Protein 4OD6 (pdb70)

Radius of gyration: 11.42 Å; Cα contacts (8 Å, |Δi|>4): 137; chains: 1; bounding box: 26×29×28 Å

Nearest PDB structures (foldseek):
  4od6-assembly1_A  TM=1.012E+00  e=4.974E-17  Deinococcus radiodurans R1 = ATCC 13939 = DSM 20539
  2zqe-assembly1_A  TM=9.886E-01  e=2.307E-10  Thermus thermophilus HB8
  8r55-assembly1_z  TM=8.511E-01  e=4.496E-07  Bacillus subtilis
  7qgr-assembly1_v  TM=9.051E-01  e=2.957E-05  Escherichia coli
  8qpp-assembly1_W  TM=8.193E-01  e=1.424E-05  Bacillus subtilis

B-factor: mean 14.89, std 8.98, range [4.24, 56.32]

Secondary structure (DSSP, 8-state):
--SSEEE-TT--HHHHHHHHHHHHHHHHHHT---EEEE---TTSHHHHHHHHHHTT-TTEEEEEEPPGGGTGGGEEEEEE--

Structure (mmCIF, N/CA/C/O backbone):
data_4OD6
#
_entry.id   4OD6
#
_cell.length_a   31.120
_cell.length_b   46.640
_cell.length_c   49.260
_cell.angle_alpha   90.00
_cell.angle_beta   90.00
_cell.angle_gamma   90.00
#
_symmetry.space_group_name_H-M   'P 21 21 21'
#
loop_
_entity.id
_entity.type
_entity.pdbx_description
1 polymer 'Endonuclease MutS2'
2 water water
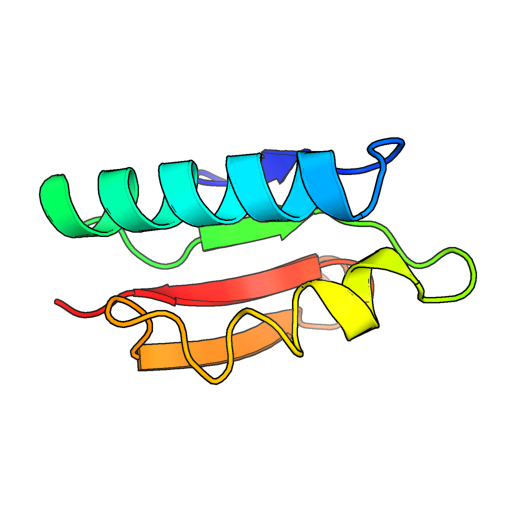#
loop_
_atom_site.group_PDB
_atom_site.id
_atom_site.type_symbol
_atom_site.label_atom_id
_atom_site.label_alt_id
_atom_site.label_comp_id
_atom_site.label_asym_id
_atom_site.label_entity_id
_atom_site.label_seq_id
_atom_site.pdbx_PDB_ins_code
_atom_site.Cartn_x
_atom_site.Cartn_y
_atom_site.Cartn_z
_atom_site.occupancy
_atom_site.B_iso_or_equiv
_atom_site.auth_seq_id
_atom_site.auth_comp_id
_atom_site.auth_asym_id
_atom_site.auth_atom_id
_atom_site.pdbx_PDB_model_num
ATOM 1 N N . ARG A 1 9 ? 7.397 14.375 -18.401 1.00 17.89 685 ARG A N 1
ATOM 2 C CA . ARG A 1 9 ? 7.527 14.377 -16.955 1.00 15.97 685 ARG A CA 1
ATOM 3 C C . ARG A 1 9 ? 6.497 15.263 -16.241 1.00 14.95 685 ARG A C 1
ATOM 4 O O . ARG A 1 9 ? 6.311 16.388 -16.627 1.00 13.63 685 ARG A O 1
ATOM 24 N N . PHE A 1 10 ? 5.857 14.790 -15.177 1.00 15.38 686 PHE A N 1
ATOM 25 C CA . PHE A 1 10 ? 4.770 15.492 -14.499 1.00 15.86 686 PHE A CA 1
ATOM 26 C C . PHE A 1 10 ? 4.854 15.605 -12.920 1.00 18.01 686 PHE A C 1
ATOM 27 O O . PHE A 1 10 ? 5.512 14.791 -12.291 1.00 21.64 686 PHE A O 1
ATOM 44 N N . ASP A 1 11 ? 4.195 16.581 -12.301 1.00 18.64 687 ASP A N 1
ATOM 45 C CA . ASP A 1 11 ? 3.894 16.656 -10.850 1.00 19.83 687 ASP A CA 1
ATOM 46 C C . ASP A 1 11 ? 2.602 15.818 -10.518 1.00 19.26 687 ASP A C 1
ATOM 47 O O . ASP A 1 11 ? 1.752 15.599 -11.359 1.00 21.48 687 ASP A O 1
ATOM 56 N N . ASN A 1 12 ? 2.400 15.451 -9.260 1.00 17.71 688 ASN A N 1
ATOM 57 C CA . ASN A 1 12 ? 1.172 14.789 -8.816 1.00 17.21 688 ASN A CA 1
ATOM 58 C C . ASN A 1 12 ? 0.851 13.511 -9.620 1.00 15.77 688 ASN A C 1
ATOM 59 O O . ASN A 1 12 ? -0.307 13.260 -9.936 1.00 14.78 688 ASN A O 1
ATOM 70 N N . GLU A 1 13 ? 1.859 12.700 -9.914 1.00 14.84 689 GLU A N 1
ATOM 71 C CA . GLU A 1 13 ? 1.656 11.390 -10.548 1.00 12.63 689 GLU A CA 1
ATOM 72 C C . GLU A 1 13 ? 1.645 10.379 -9.433 1.00 10.49 689 GLU A C 1
ATOM 73 O O . GLU A 1 13 ? 2.550 10.289 -8.621 1.00 13.09 689 GLU A O 1
ATOM 85 N N . LEU A 1 14 ? 0.601 9.590 -9.451 1.00 7.58 690 LEU A N 1
ATOM 86 C CA . LEU A 1 14 ? 0.410 8.512 -8.511 1.00 6.78 690 LEU A CA 1
ATOM 87 C C . LEU A 1 14 ? 0.619 7.184 -9.211 1.00 7.03 690 LEU A C 1
ATOM 88 O O . LEU A 1 14 ? -0.069 6.885 -10.107 1.00 7.41 690 LEU A O 1
ATOM 104 N N . GLN A 1 15 ? 1.588 6.398 -8.768 1.00 7.31 691 GLN A N 1
ATOM 105 C CA . GLN A 1 15 ? 1.984 5.147 -9.421 1.00 7.56 691 GLN A CA 1
ATOM 106 C C . GLN A 1 15 ? 1.285 3.971 -8.775 1.00 7.92 691 GLN A C 1
ATOM 107 O O . GLN A 1 15 ? 1.583 3.565 -7.683 1.00 9.64 691 GLN A O 1
ATOM 121 N N . LEU A 1 16 ? 0.319 3.427 -9.470 1.00 6.82 692 LEU A N 1
ATOM 122 C CA . LEU A 1 16 ? -0.502 2.360 -8.892 1.00 6.48 692 LEU A CA 1
ATOM 123 C C . LEU A 1 16 ? -0.264 1.008 -9.722 1.00 7.31 692 LEU A C 1
ATOM 124 O O . LEU A 1 16 ? -0.839 0.001 -9.327 1.00 7.53 692 LEU A O 1
ATOM 140 N N A ARG A 1 17 ? 0.528 0.943 -10.781 0.50 7.04 693 ARG A N 1
ATOM 141 N N B ARG A 1 17 ? 0.527 0.944 -10.782 0.50 7.67 693 ARG A N 1
ATOM 142 C CA A ARG A 1 17 ? 0.684 -0.303 -11.524 0.50 7.06 693 ARG A CA 1
ATOM 143 C CA B ARG A 1 17 ? 0.682 -0.298 -11.530 0.50 8.35 693 ARG A CA 1
ATOM 144 C C A ARG A 1 17 ? 1.224 -1.391 -10.627 0.50 7.61 693 ARG A C 1
ATOM 145 C C B ARG A 1 17 ? 1.223 -1.389 -10.630 0.50 8.32 693 ARG A C 1
ATOM 146 O O A ARG A 1 17 ? 2.002 -1.167 -9.776 0.50 7.67 693 ARG A O 1
ATOM 147 O O B ARG A 1 17 ? 2.002 -1.167 -9.778 0.50 8.51 693 ARG A O 1
ATOM 188 N N . GLY A 1 18 ? 0.653 -2.559 -10.752 1.00 8.43 694 GLY A N 1
ATOM 189 C CA . GLY A 1 18 ? 1.041 -3.817 -10.031 1.00 8.59 694 GLY A CA 1
ATOM 190 C C . GLY A 1 18 ? 0.364 -3.978 -8.704 1.00 8.47 694 GLY A C 1
ATOM 191 O O . GLY A 1 18 ? 0.497 -5.013 -8.090 1.00 9.07 694 GLY A O 1
ATOM 196 N N . LEU A 1 19 ? -0.398 -2.964 -8.278 1.00 7.47 695 LEU A N 1
ATOM 197 C CA . LEU A 1 19 ? -1.219 -3.097 -7.079 1.00 8.34 695 LEU A CA 1
ATOM 198 C C . LEU A 1 19 ? -2.502 -3.901 -7.296 1.00 8.28 695 LEU A C 1
ATOM 199 O O . LEU A 1 19 ? -3.040 -3.955 -8.364 1.00 7.82 695 LEU A O 1
ATOM 215 N N . SER A 1 20 ? -2.990 -4.500 -6.216 1.00 7.35 696 SER A N 1
ATOM 216 C CA . SER A 1 20 ? -4.307 -5.082 -6.210 1.00 7.74 696 SER A CA 1
ATOM 217 C C . SER A 1 20 ? -5.361 -3.975 -6.282 1.00 7.17 696 SER A C 1
ATOM 218 O O . SER A 1 20 ? -5.075 -2.811 -6.005 1.00 7.00 696 SER A O 1
ATOM 226 N N . VAL A 1 21 ? -6.579 -4.363 -6.622 1.00 7.05 697 VAL A N 1
ATOM 227 C CA . VAL A 1 21 ? -7.669 -3.411 -6.735 1.00 7.60 697 VAL A CA 1
ATOM 228 C C . VAL A 1 21 ? -7.837 -2.732 -5.387 1.00 7.17 697 VAL A C 1
ATOM 229 O O . VAL A 1 21 ? -7.961 -1.541 -5.340 1.00 7.56 697 VAL A O 1
ATOM 242 N N . GLU A 1 22 ? -7.835 -3.488 -4.308 1.00 7.75 698 GLU A N 1
ATOM 243 C CA . GLU A 1 22 ? -8.050 -2.900 -3.002 1.00 9.78 698 GLU A CA 1
ATOM 244 C C . GLU A 1 22 ? -6.936 -1.951 -2.591 1.00 7.20 698 GLU A C 1
ATOM 245 O O . GLU A 1 22 ? -7.161 -0.901 -2.021 1.00 7.39 698 GLU A O 1
ATOM 257 N N . ALA A 1 23 ? -5.714 -2.362 -2.844 1.00 7.16 699 ALA A N 1
ATOM 258 C CA . ALA A 1 23 ? -4.572 -1.522 -2.536 1.00 7.23 699 ALA A CA 1
ATOM 259 C C . ALA A 1 23 ? -4.564 -0.251 -3.383 1.00 6.88 699 ALA A C 1
ATOM 260 O O . ALA A 1 23 ? -4.262 0.803 -2.897 1.00 6.96 699 ALA A O 1
ATOM 267 N N . ALA A 1 24 ? -4.873 -0.380 -4.644 1.00 5.94 700 ALA A N 1
ATOM 268 C CA . ALA A 1 24 ? -4.902 0.767 -5.533 1.00 6.44 700 ALA A CA 1
ATOM 269 C C . ALA A 1 24 ? -5.987 1.773 -5.110 1.00 6.12 700 ALA A C 1
ATOM 270 O O . ALA A 1 24 ? -5.773 2.986 -5.113 1.00 5.89 700 ALA A O 1
ATOM 277 N N . VAL A 1 25 ? -7.167 1.278 -4.756 1.00 5.61 701 VAL A N 1
ATOM 278 C CA . VAL A 1 25 ? -8.237 2.159 -4.299 1.00 6.46 701 VAL A CA 1
ATOM 279 C C . VAL A 1 25 ? -7.818 2.855 -3.019 1.00 6.38 701 VAL A C 1
ATOM 280 O O . VAL A 1 25 ? -8.006 4.041 -2.900 1.00 5.85 701 VAL A O 1
ATOM 293 N N . GLU A 1 26 ? -7.232 2.133 -2.084 1.00 6.15 702 GLU A N 1
ATOM 294 C CA . GLU A 1 26 ? -6.816 2.759 -0.830 1.00 7.86 702 GLU A CA 1
ATOM 295 C C . GLU A 1 26 ? -5.807 3.906 -1.069 1.00 6.18 702 GLU A C 1
ATOM 296 O O . GLU A 1 26 ? -5.889 4.983 -0.492 1.00 5.87 702 GLU A O 1
ATOM 308 N N . GLU A 1 27 ? -4.838 3.661 -1.925 1.00 6.07 703 GLU A N 1
ATOM 309 C CA . GLU A 1 27 ? -3.848 4.674 -2.265 1.00 5.71 703 GLU A CA 1
ATOM 310 C C . GLU A 1 27 ? -4.473 5.867 -2.981 1.00 5.26 703 GLU A C 1
ATOM 311 O O . GLU A 1 27 ? -4.145 6.987 -2.702 1.00 5.17 703 GLU A O 1
ATOM 323 N N . LEU A 1 28 ? -5.375 5.580 -3.906 1.00 5.19 704 LEU A N 1
ATOM 324 C CA . LEU A 1 28 ? -6.030 6.647 -4.640 1.00 4.61 704 LEU A CA 1
ATOM 325 C C . LEU A 1 28 ? -6.860 7.526 -3.699 1.00 4.36 704 LEU A C 1
ATOM 326 O O . LEU A 1 28 ? -6.805 8.740 -3.768 1.00 4.36 704 LEU A O 1
ATOM 342 N N . ARG A 1 29 ? -7.592 6.896 -2.800 1.00 4.73 705 ARG A N 1
ATOM 343 C CA . ARG A 1 29 ? -8.427 7.625 -1.854 1.00 5.48 705 ARG A CA 1
ATOM 344 C C . ARG A 1 29 ? -7.560 8.532 -0.968 1.00 4.31 705 ARG A C 1
ATOM 345 O O . ARG A 1 29 ? -7.905 9.671 -0.753 1.00 5.33 705 ARG A O 1
ATOM 366 N N . ALA A 1 30 ? -6.432 8.021 -0.470 1.00 4.79 706 ALA A N 1
ATOM 367 C CA . ALA A 1 30 ? -5.494 8.816 0.347 1.00 5.35 706 ALA A CA 1
ATOM 368 C C . ALA A 1 30 ? -4.894 9.958 -0.445 1.00 4.51 706 ALA A C 1
ATOM 369 O O . ALA A 1 30 ? -4.753 11.038 0.038 1.00 5.00 706 ALA A O 1
ATOM 376 N N . ALA A 1 31 ? -4.525 9.690 -1.688 1.00 4.30 707 ALA A N 1
ATOM 377 C CA . ALA A 1 31 ? -3.918 10.714 -2.534 1.00 4.51 707 ALA A CA 1
ATOM 378 C C . ALA A 1 31 ? -4.875 11.829 -2.812 1.00 4.24 707 ALA A C 1
ATOM 379 O O . ALA A 1 31 ? -4.483 12.973 -2.865 1.00 4.77 707 ALA A O 1
ATOM 386 N N . ILE A 1 32 ? -6.128 11.501 -3.081 1.00 4.59 708 ILE A N 1
ATOM 387 C CA . ILE A 1 32 ? -7.138 12.503 -3.360 1.00 5.54 708 ILE A CA 1
ATOM 388 C C . ILE A 1 32 ? -7.411 13.338 -2.126 1.00 5.61 708 ILE A C 1
ATOM 389 O O . ILE A 1 32 ? -7.521 14.527 -2.221 1.00 5.40 708 ILE A O 1
ATOM 405 N N . ALA A 1 33 ? -7.490 12.713 -0.969 1.00 5.10 709 ALA A N 1
ATOM 406 C CA . ALA A 1 33 ? -7.740 13.445 0.285 1.00 6.01 709 ALA A CA 1
ATOM 407 C C . ALA A 1 33 ? -6.587 14.417 0.528 1.00 5.65 709 ALA A C 1
ATOM 408 O O . ALA A 1 33 ? -6.773 15.537 0.926 1.00 6.29 709 ALA A O 1
ATOM 415 N N . GLU A 1 34 ? -5.378 13.968 0.263 1.00 5.02 710 GLU A N 1
ATOM 416 C CA . GLU A 1 34 ? -4.209 14.807 0.432 1.00 5.23 710 GLU A CA 1
ATOM 417 C C . GLU A 1 34 ? -4.266 15.985 -0.515 1.00 5.20 710 GLU A C 1
ATOM 418 O O . GLU A 1 34 ? -4.056 17.105 -0.111 1.00 5.48 710 GLU A O 1
ATOM 430 N N . ALA A 1 35 ? -4.590 15.721 -1.779 1.00 5.59 711 ALA A N 1
ATOM 431 C CA . ALA A 1 35 ? -4.677 16.770 -2.786 1.00 6.15 711 ALA A CA 1
ATOM 432 C C . ALA A 1 35 ? -5.747 17.827 -2.423 1.00 6.08 711 ALA A C 1
ATOM 433 O O . ALA A 1 35 ? -5.518 19.012 -2.619 1.00 7.47 711 ALA A O 1
ATOM 440 N N . ARG A 1 36 ? -6.884 17.378 -1.910 1.00 6.72 712 ARG A N 1
ATOM 441 C CA . ARG A 1 36 ? -7.951 18.277 -1.509 1.00 7.39 712 ARG A CA 1
ATOM 442 C C . ARG A 1 36 ? -7.423 19.170 -0.380 1.00 7.44 712 ARG A C 1
ATOM 443 O O . ARG A 1 36 ? -7.598 20.372 -0.420 1.00 8.79 712 ARG A O 1
ATOM 464 N N . ALA A 1 37 ? -6.764 18.598 0.610 1.00 7.21 713 ALA A N 1
ATOM 465 C CA . ALA A 1 37 ? -6.257 19.377 1.743 1.00 7.60 713 ALA A CA 1
ATOM 466 C C . ALA A 1 37 ? -5.190 20.396 1.336 1.00 8.43 713 ALA A C 1
ATOM 467 O O . ALA A 1 37 ? -5.138 21.477 1.889 1.00 9.99 713 ALA A O 1
ATOM 474 N N . LEU A 1 38 ? -4.330 20.027 0.403 1.00 8.41 714 LEU A N 1
ATOM 475 C CA . LEU A 1 38 ? -3.263 20.905 -0.075 1.00 8.93 714 LEU A CA 1
ATOM 476 C C . LEU A 1 38 ? -3.696 21.778 -1.258 1.00 9.49 714 LEU A C 1
ATOM 477 O O . LEU A 1 38 ? -2.889 22.539 -1.758 1.00 9.93 714 LEU A O 1
ATOM 493 N N . LYS A 1 39 ? -4.971 21.715 -1.650 1.00 9.48 715 LYS A N 1
ATOM 494 C CA . LYS A 1 39 ? -5.526 22.537 -2.717 1.00 10.75 715 LYS A CA 1
ATOM 495 C C . LYS A 1 39 ? -4.681 22.191 -4.049 1.00 9.62 715 LYS A C 1
ATOM 496 O O . LYS A 1 39 ? -4.280 23.124 -4.757 1.00 11.27 715 LYS A O 1
ATOM 515 N N A GLU A 1 40 ? -4.401 20.917 -4.286 0.50 9.02 716 GLU A N 1
ATOM 516 N 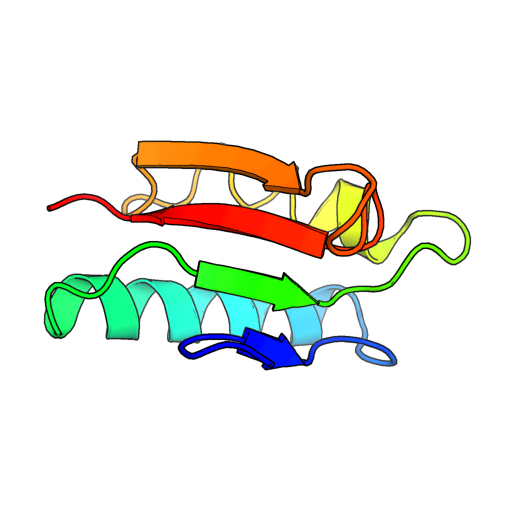N B GLU A 1 40 ? -4.389 20.919 -4.284 0.50 9.73 716 GLU A N 1
ATOM 517 C CA A GLU A 1 40 ? -3.625 20.520 -5.448 0.50 8.58 716 GLU A CA 1
ATOM 518 C CA B GLU A 1 40 ? -3.613 20.522 -5.447 0.50 10.28 716 GLU A CA 1
ATOM 519 C C A GLU A 1 40 ? -4.502 19.755 -6.418 0.50 9.11 716 GLU A C 1
ATOM 520 C C B GLU A 1 40 ? -4.499 19.761 -6.416 0.50 9.39 716 GLU A C 1
ATOM 521 O O A GLU A 1 40 ? -5.407 19.029 -6.008 0.50 10.46 716 GLU A O 1
ATOM 522 O O B GLU A 1 40 ? -5.400 19.032 -6.002 0.50 9.79 716 GLU A O 1
ATOM 545 N N . THR A 1 41 ? -4.492 20.203 -7.668 1.00 8.23 717 THR A N 1
ATOM 546 C CA . THR A 1 41 ? -5.171 19.508 -8.767 1.00 8.49 717 THR A CA 1
ATOM 547 C C . THR A 1 41 ? -4.538 19.916 -10.094 1.00 8.15 717 THR A C 1
ATOM 548 O O . THR A 1 41 ? -3.981 21.009 -10.177 1.00 9.15 717 THR A O 1
ATOM 560 N N . PRO A 1 42 ? -4.641 19.114 -11.156 1.00 8.04 718 PRO A N 1
ATOM 561 C CA . PRO A 1 42 ? -5.146 17.733 -11.188 1.00 8.17 718 PRO A CA 1
ATOM 562 C C . PRO A 1 42 ? -4.139 16.707 -10.754 1.00 8.65 718 PRO A C 1
ATOM 563 O O . PRO A 1 42 ? -2.946 16.995 -10.697 1.00 9.52 718 PRO A O 1
ATOM 574 N N . LEU A 1 43 ? -4.645 15.515 -10.474 1.00 8.98 719 LEU A N 1
ATOM 575 C CA . LEU A 1 43 ? -3.817 14.327 -10.244 1.00 10.42 719 LEU A CA 1
ATOM 576 C C . LEU A 1 43 ? -3.770 13.427 -11.444 1.00 9.82 719 LEU A C 1
ATOM 577 O O . LEU A 1 43 ? -4.764 13.217 -12.079 1.00 11.26 719 LEU A O 1
ATOM 593 N N . ARG A 1 44 ? -2.599 12.864 -11.718 1.00 9.66 720 ARG A N 1
ATOM 594 C CA . ARG A 1 44 ? -2.415 11.868 -12.762 1.00 10.23 720 ARG A CA 1
ATOM 595 C C . ARG A 1 44 ? -2.255 10.497 -12.097 1.00 8.63 720 ARG A C 1
ATOM 596 O O . ARG A 1 44 ? -1.288 10.240 -11.389 1.00 10.11 720 ARG A O 1
ATOM 617 N N . VAL A 1 45 ? -3.221 9.636 -12.344 1.00 7.65 721 VAL A N 1
ATOM 618 C CA . VAL A 1 45 ? -3.255 8.302 -11.765 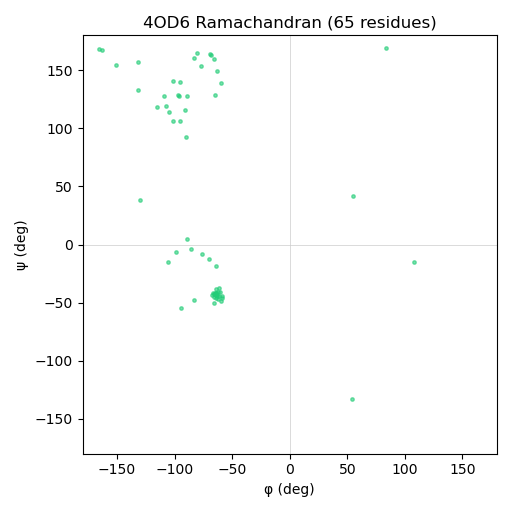1.00 8.05 721 VAL A CA 1
ATOM 619 C C . VAL A 1 45 ? -2.785 7.323 -12.821 1.00 7.06 721 VAL A C 1
ATOM 620 O O . VAL A 1 45 ? -3.479 6.995 -13.755 1.00 6.69 721 VAL A O 1
ATOM 633 N N . VAL A 1 46 ? -1.564 6.854 -12.608 1.00 7.08 722 VAL A N 1
ATOM 634 C CA . VAL A 1 46 ? -0.880 5.932 -13.500 1.00 7.26 722 VAL A CA 1
ATOM 635 C C . VAL A 1 46 ? -1.177 4.501 -13.088 1.00 6.47 722 VAL A C 1
ATOM 636 O O . VAL A 1 46 ? -0.487 3.935 -12.258 1.00 7.58 722 VAL A O 1
ATOM 649 N N . HIS A 1 47 ? -2.219 3.927 -13.705 1.00 6.92 723 HIS A N 1
ATOM 650 C CA . HIS A 1 47 ? -2.634 2.559 -13.398 1.00 7.65 723 HIS A CA 1
ATOM 651 C C . HIS A 1 47 ? -2.275 1.532 -14.453 1.00 6.95 723 HIS A C 1
ATOM 652 O O . HIS A 1 47 ? -2.354 0.389 -14.190 1.00 8.67 723 HIS A O 1
ATOM 665 N N . GLY A 1 48 ? -1.922 1.969 -15.650 1.00 7.31 724 GLY A N 1
ATOM 666 C CA . GLY A 1 48 ? -1.581 1.061 -16.724 1.00 7.84 724 GLY A CA 1
ATOM 667 C C . GLY A 1 48 ? -2.825 0.580 -17.437 1.00 8.34 724 GLY A C 1
ATOM 668 O O . GLY A 1 48 ? -3.941 0.779 -16.981 1.00 8.42 724 GLY A O 1
ATOM 672 N N . LYS A 1 49 ? -2.623 -0.083 -18.578 1.00 9.35 725 LYS A N 1
ATOM 673 C CA . LYS A 1 49 ? -3.746 -0.605 -19.356 1.00 9.78 725 LYS A CA 1
ATOM 674 C C . LYS A 1 49 ? -4.094 -2.072 -19.064 1.00 10.91 725 LYS A C 1
ATOM 675 O O . LYS A 1 49 ? -5.235 -2.366 -18.713 1.00 13.29 725 LYS A O 1
ATOM 694 N N . GLY A 1 50 ? -3.128 -2.986 -19.166 1.00 11.04 726 GLY A N 1
ATOM 695 C CA . GLY A 1 50 ? -3.368 -4.358 -18.757 1.00 12.08 726 GLY A CA 1
ATOM 696 C C . GLY A 1 50 ? -4.616 -4.986 -19.368 1.00 11.47 726 GLY A C 1
ATOM 697 O O . GLY A 1 50 ? -4.777 -4.812 -20.548 1.00 10.38 726 GLY A O 1
ATOM 701 N N A MET A 1 51 ? -5.526 -5.620 -18.616 0.50 10.06 727 MET A N 1
ATOM 702 N N B MET A 1 51 ? -5.515 -5.605 -18.614 0.50 12.83 727 MET A N 1
ATOM 703 C CA A MET A 1 51 ? -6.806 -6.051 -19.130 0.50 9.51 727 MET A CA 1
ATOM 704 C CA B MET A 1 51 ? -6.780 -6.063 -19.116 0.50 14.39 727 MET A CA 1
ATOM 705 C C A MET A 1 51 ? -7.872 -5.062 -18.744 0.50 9.40 727 MET A C 1
ATOM 706 C C B MET A 1 51 ? -7.862 -5.076 -18.722 0.50 11.63 727 MET A C 1
ATOM 707 O O A MET A 1 51 ? -9.042 -5.347 -18.694 0.50 9.95 727 MET A O 1
ATOM 708 O O B MET A 1 51 ? -9.036 -5.353 -18.695 0.50 11.74 727 MET A O 1
ATOM 735 N N . GLY A 1 52 ? -7.414 -3.913 -18.256 1.00 9.87 728 GLY A N 1
ATOM 736 C CA . GLY A 1 52 ? -8.238 -2.801 -17.800 1.00 11.18 728 GLY A CA 1
ATOM 737 C C . GLY A 1 52 ? -8.901 -2.954 -16.436 1.00 10.12 728 GLY A C 1
ATOM 738 O O . GLY A 1 52 ? -9.854 -2.241 -16.127 1.00 10.97 728 GLY A O 1
ATOM 743 N N . VAL A 1 53 ? -8.401 -3.871 -15.614 1.00 9.43 729 VAL A N 1
ATOM 744 C CA . VAL A 1 53 ? -8.965 -4.109 -14.303 1.00 10.51 729 VAL A CA 1
ATOM 745 C C . VAL A 1 53 ? -8.791 -2.899 -13.350 1.00 8.88 729 VAL A C 1
ATOM 746 O O . VAL A 1 53 ? -9.738 -2.434 -12.738 1.00 9.04 729 VAL A O 1
ATOM 759 N N . LEU A 1 54 ? -7.575 -2.375 -13.246 1.00 8.23 730 LEU A N 1
ATOM 760 C CA 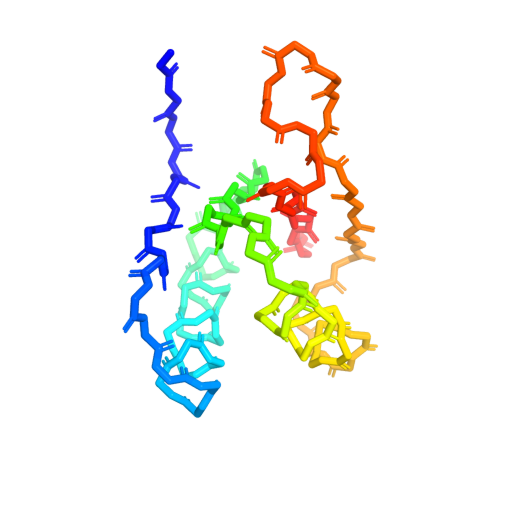. LEU A 1 54 ? -7.367 -1.199 -12.397 1.00 7.34 730 LEU A CA 1
ATOM 761 C C . LEU A 1 54 ? -8.134 0.007 -12.926 1.00 6.89 730 LEU A C 1
ATOM 762 O O . LEU A 1 54 ? -8.774 0.711 -12.160 1.00 7.19 730 LEU A O 1
ATOM 778 N N . ARG A 1 55 ? -8.104 0.233 -14.222 1.00 6.77 731 ARG A N 1
ATOM 779 C CA . ARG A 1 55 ? -8.765 1.422 -14.739 1.00 8.50 731 ARG A CA 1
ATOM 780 C C . ARG A 1 55 ? -10.260 1.380 -14.389 1.00 8.07 731 ARG A C 1
ATOM 781 O O . ARG A 1 55 ? -10.823 2.326 -13.915 1.00 7.95 731 ARG A O 1
ATOM 802 N N . ARG A 1 56 ? -10.910 0.253 -14.654 1.00 8.15 732 ARG A N 1
ATOM 803 C CA . ARG A 1 56 ? -12.362 0.147 -14.453 1.00 8.27 732 ARG A CA 1
ATOM 804 C C . ARG A 1 56 ? -12.708 0.259 -12.993 1.00 8.37 732 ARG A C 1
ATOM 805 O O . ARG A 1 56 ? -13.647 0.901 -12.653 1.00 9.20 732 ARG A O 1
ATOM 826 N N . THR A 1 57 ? -11.981 -0.420 -12.143 1.00 8.09 733 THR A N 1
ATOM 827 C CA . THR A 1 57 ? -12.281 -0.362 -10.710 1.00 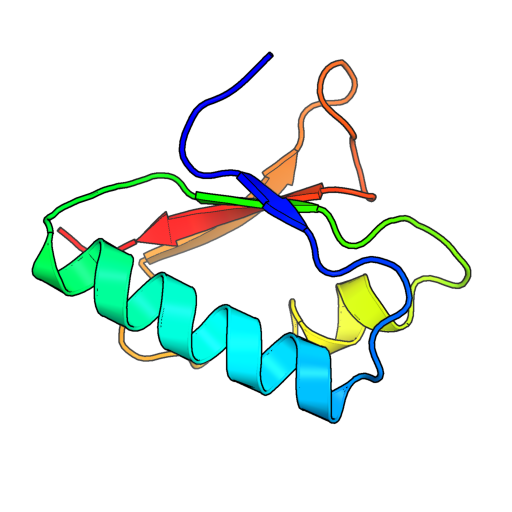9.14 733 THR A CA 1
ATOM 828 C C . THR A 1 57 ? -12.009 1.028 -10.077 1.00 7.70 733 THR A C 1
ATOM 829 O O . THR A 1 57 ? -12.757 1.524 -9.265 1.00 8.15 733 THR A O 1
ATOM 840 N N . LEU A 1 58 ? -10.885 1.619 -10.440 1.00 7.16 734 LEU A N 1
ATOM 841 C CA . LEU A 1 58 ? -10.536 2.958 -9.949 1.00 7.27 734 LEU A CA 1
ATOM 842 C C . LEU A 1 58 ? -11.635 3.930 -10.581 1.00 7.41 734 LEU A C 1
ATOM 843 O O . LEU A 1 58 ? -12.060 4.793 -9.851 1.00 7.64 734 LEU A O 1
ATOM 859 N N A ARG A 1 59 ? -12.120 3.900 -11.855 0.40 8.84 735 ARG A N 1
ATOM 860 N N B ARG A 1 59 ? -12.118 3.899 -11.852 0.60 8.01 735 ARG A N 1
ATOM 861 C CA A ARG A 1 59 ? -13.134 4.803 -12.355 0.40 10.31 735 ARG A CA 1
ATOM 862 C CA B ARG A 1 59 ? -13.131 4.802 -12.353 0.60 8.60 735 ARG A CA 1
ATOM 863 C C A ARG A 1 59 ? -14.398 4.604 -11.578 0.40 9.98 735 ARG A C 1
ATOM 864 C C B ARG A 1 59 ? -14.401 4.602 -11.585 0.60 8.92 735 ARG A C 1
ATOM 865 O O A ARG A 1 59 ? -15.154 5.491 -11.300 0.40 10.15 735 ARG A O 1
ATOM 866 O O B ARG A 1 59 ? -15.153 5.491 -11.300 0.60 9.28 735 ARG A O 1
ATOM 907 N N . ASP A 1 60 ? -14.666 3.337 -11.269 1.00 9.63 736 ASP A N 1
ATOM 908 C CA . ASP A 1 60 ? -15.878 3.013 -10.515 1.00 11.23 736 ASP A CA 1
ATOM 909 C C . ASP A 1 60 ? -15.855 3.647 -9.128 1.00 9.41 736 ASP A C 1
ATOM 910 O O . ASP A 1 60 ? -16.862 4.180 -8.660 1.00 11.02 736 ASP A O 1
ATOM 920 N N . TYR A 1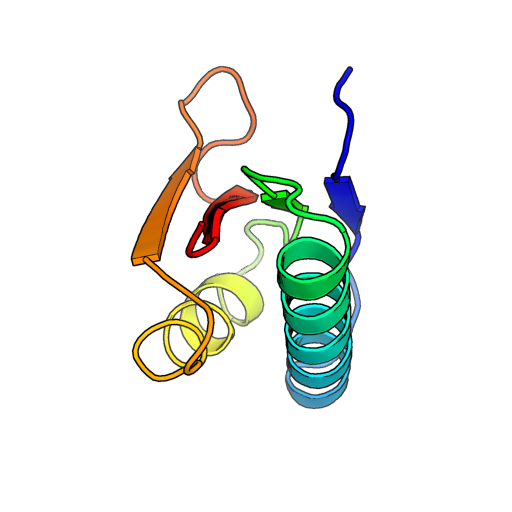 61 ? -14.698 3.597 -8.477 1.00 8.20 737 TYR A N 1
ATOM 921 C CA . TYR A 1 61 ? -14.531 4.234 -7.178 1.00 7.88 737 TYR A CA 1
ATOM 922 C C . TYR A 1 61 ? -14.646 5.758 -7.293 1.00 7.91 737 TYR A C 1
ATOM 923 O O . TYR A 1 61 ? -15.254 6.409 -6.447 1.00 8.42 737 TYR A O 1
ATOM 941 N N . LEU A 1 62 ? -14.032 6.315 -8.329 1.00 8.17 738 LEU A N 1
ATOM 942 C CA . LEU A 1 62 ? -13.893 7.772 -8.451 1.00 8.09 738 LEU A CA 1
ATOM 943 C C . LEU A 1 62 ? -15.378 8.375 -8.565 1.00 9.01 738 LEU A C 1
ATOM 944 O O . LEU A 1 62 ? -15.536 9.572 -8.230 1.00 9.36 738 LEU A O 1
ATOM 960 N N A LYS A 1 63 ? -16.428 7.712 -9.146 0.40 8.50 739 LYS A N 1
ATOM 961 N N B LYS A 1 63 ? -16.434 7.696 -9.141 0.60 8.95 739 LYS A N 1
ATOM 962 C CA A LYS A 1 63 ? -17.695 8.323 -9.418 0.40 9.65 739 LYS A CA 1
ATOM 963 C CA B LYS A 1 63 ? -17.732 8.248 -9.428 0.60 11.07 739 LYS A CA 1
ATOM 964 C C A LYS A 1 63 ? -18.349 8.712 -8.141 0.40 10.35 739 LYS A C 1
ATOM 965 C C B LYS A 1 6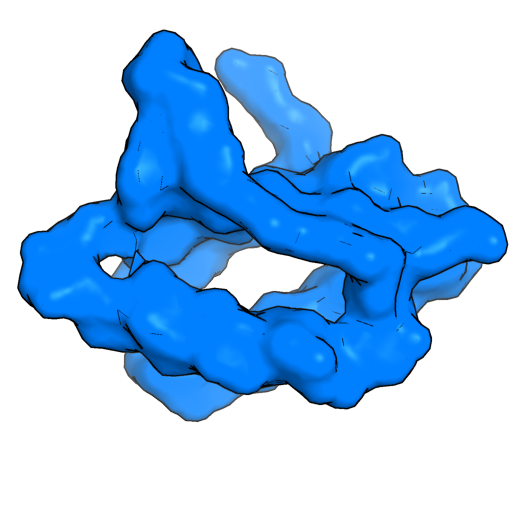3 ? -18.337 8.711 -8.145 0.60 10.21 739 LYS A C 1
ATOM 966 O O A LYS A 1 63 ? -19.284 9.460 -8.086 0.40 11.66 739 LYS A O 1
ATOM 967 O O B LYS A 1 63 ? -19.280 9.455 -8.090 0.60 10.75 739 LYS A O 1
ATOM 1004 N N . THR A 1 64 ? -17.895 8.121 -7.025 1.00 10.07 740 THR A N 1
ATOM 1005 C CA . THR A 1 64 ? -18.482 8.527 -5.700 1.00 11.75 740 THR A CA 1
ATOM 1006 C C . THR A 1 64 ? -17.545 9.124 -4.615 1.00 9.39 740 THR A C 1
ATOM 1007 O O . THR A 1 64 ? -17.959 9.387 -3.491 1.00 9.81 740 THR A O 1
ATOM 1019 N N . ASP A 1 65 ? -16.284 9.328 -4.949 1.00 8.29 741 ASP A N 1
ATOM 1020 C CA . ASP A 1 65 ? -15.327 9.862 -4.014 1.00 7.66 741 ASP A CA 1
ATOM 1021 C C . ASP A 1 65 ? -15.827 11.360 -3.689 1.00 6.75 741 ASP A C 1
ATOM 1022 O O . ASP A 1 65 ? -15.965 12.153 -4.624 1.00 7.47 741 ASP A O 1
ATOM 1031 N N . LYS A 1 66 ? -15.973 11.762 -2.435 1.00 6.79 742 LYS A N 1
ATOM 1032 C CA . LYS A 1 66 ? -16.560 13.077 -2.087 1.00 7.77 742 LYS A CA 1
ATOM 1033 C C . LYS A 1 66 ? -15.751 14.293 -2.555 1.00 6.97 742 LYS A C 1
ATOM 1034 O O . LYS A 1 66 ? -16.205 15.419 -2.538 1.00 9.15 742 LYS A O 1
ATOM 1053 N N . ASN A 1 67 ? -14.496 14.036 -2.858 1.00 7.04 743 ASN A N 1
ATOM 1054 C CA . ASN A 1 67 ? -13.465 15.052 -3.102 1.00 6.36 743 ASN A CA 1
ATOM 1055 C C . ASN A 1 67 ? -13.219 15.327 -4.585 1.00 6.21 743 ASN A C 1
ATOM 1056 O O . ASN A 1 67 ? -12.457 16.224 -4.943 1.00 6.58 743 ASN A O 1
ATOM 1067 N N . VAL A 1 68 ? -13.858 14.539 -5.439 1.00 6.55 744 VAL A N 1
ATOM 1068 C CA . VAL A 1 68 ? -13.601 14.575 -6.868 1.00 6.68 744 VAL A CA 1
ATOM 1069 C C . VAL A 1 68 ? -14.615 15.429 -7.612 1.00 6.86 744 VAL A C 1
ATOM 1070 O O . VAL A 1 68 ? -15.816 15.252 -7.432 1.00 8.68 744 VAL A O 1
ATOM 1083 N N . GLU A 1 69 ? -14.099 16.344 -8.415 1.00 7.27 745 GLU A N 1
ATOM 1084 C CA . GLU A 1 69 ? -14.943 17.142 -9.284 1.00 7.92 745 GLU A CA 1
ATOM 1085 C C . GLU A 1 69 ? -15.260 16.412 -10.564 1.00 7.92 745 GLU A C 1
ATOM 1086 O O . GLU A 1 69 ? -16.375 16.370 -10.988 1.00 10.32 745 GLU A O 1
ATOM 1098 N N . SER A 1 70 ? -14.246 15.857 -11.194 1.00 8.08 746 SER A N 1
ATOM 1099 C CA . SER A 1 70 ? -14.427 15.080 -12.420 1.00 8.45 746 SER A CA 1
ATOM 1100 C C . SER A 1 70 ? -13.190 14.236 -12.675 1.00 8.08 746 SER A C 1
ATOM 1101 O O . SER A 1 70 ? -12.206 14.405 -12.036 1.00 7.10 746 SER A O 1
ATOM 1109 N N . PHE A 1 71 ? -13.289 13.300 -13.587 1.00 7.58 747 PHE A N 1
ATOM 1110 C CA . PHE A 1 71 ? -12.167 12.466 -14.017 1.00 8.63 747 PHE A CA 1
ATOM 1111 C C . PHE A 1 71 ? -12.358 12.026 -15.462 1.00 9.38 747 PHE A C 1
ATOM 1112 O O . PHE A 1 71 ? -13.479 11.986 -15.966 1.00 10.43 747 PHE A O 1
ATOM 1129 N N . HIS A 1 72 ? -11.256 11.731 -16.138 1.00 10.31 748 HIS A N 1
ATOM 1130 C CA . HIS A 1 72 ? -11.262 11.300 -17.521 1.00 12.01 748 HIS A CA 1
ATOM 1131 C C . HIS A 1 72 ? -9.915 10.710 -17.902 1.00 11.14 748 HIS A C 1
ATOM 1132 O O . HIS A 1 72 ? -8.950 10.865 -17.210 1.00 9.81 748 HIS A O 1
ATOM 1145 N N . ASP A 1 73 ? -9.885 10.065 -19.052 1.00 13.36 749 ASP A N 1
ATOM 1146 C CA . ASP A 1 73 ? -8.661 9.518 -19.619 1.00 16.02 749 ASP A CA 1
ATOM 1147 C C . ASP A 1 73 ? -7.708 10.636 -19.906 1.00 15.24 749 ASP A C 1
ATOM 1148 O O . ASP A 1 73 ? -8.087 11.726 -20.212 1.00 16.75 749 ASP A O 1
ATOM 1157 N N . ALA A 1 74 ? -6.434 10.332 -19.811 1.00 15.07 750 ALA A N 1
ATOM 1158 C CA . ALA A 1 74 ? -5.430 11.222 -20.300 1.00 16.70 750 ALA A CA 1
ATOM 1159 C C . ALA A 1 74 ? -5.499 11.291 -21.820 1.00 20.65 750 ALA A C 1
ATOM 1160 O O . ALA A 1 74 ? -6.007 10.434 -22.439 1.00 20.53 750 ALA A O 1
ATOM 1167 N N . GLU A 1 75 ? -4.875 12.333 -22.328 1.00 25.55 751 GLU A N 1
ATOM 1168 C CA . GLU A 1 75 ? -4.701 12.566 -23.758 1.00 29.86 751 GLU A CA 1
ATOM 1169 C C . GLU A 1 75 ? -3.801 11.479 -24.275 1.00 28.72 751 GLU A C 1
ATOM 1170 O O . GLU A 1 75 ? -3.066 10.865 -23.534 1.00 26.63 751 GLU A O 1
ATOM 1182 N N . ALA A 1 76 ? -3.865 11.278 -25.572 1.00 31.09 752 ALA A N 1
ATOM 1183 C CA . ALA A 1 76 ? -3.181 10.181 -26.208 1.00 34.31 752 ALA A CA 1
ATOM 1184 C C . ALA A 1 76 ? -1.720 10.269 -26.021 1.00 36.00 752 ALA A C 1
ATOM 1185 O O . ALA A 1 76 ? -1.105 9.265 -25.857 1.00 36.78 752 ALA A O 1
ATOM 1192 N N . ASN A 1 77 ? -1.197 11.482 -26.056 1.00 37.28 753 ASN A N 1
ATOM 1193 C CA . ASN A 1 77 ? 0.226 11.753 -25.936 1.00 38.76 753 ASN A CA 1
ATOM 1194 C C . ASN A 1 77 ? 0.733 11.632 -24.510 1.00 35.32 753 ASN A C 1
ATOM 1195 O O . ASN A 1 77 ? 1.896 11.731 -24.271 1.00 35.76 753 ASN A O 1
ATOM 1206 N N . GLN A 1 78 ? -0.175 11.472 -23.567 1.00 31.27 754 GLN A N 1
ATOM 1207 C CA . GLN A 1 78 ? 0.179 11.490 -22.165 1.00 27.82 754 GLN A CA 1
ATOM 1208 C C . GLN A 1 78 ? -0.357 10.330 -21.368 1.00 22.81 754 GLN A C 1
ATOM 1209 O O . GLN A 1 78 ? -0.672 10.492 -20.202 1.00 19.92 754 GLN A O 1
ATOM 1223 N N . GLY A 1 79 ? -0.359 9.167 -21.988 1.00 21.64 755 GLY A N 1
ATOM 1224 C CA . GLY A 1 79 ? -0.679 7.901 -21.350 1.00 20.69 755 GLY A CA 1
ATOM 1225 C C . GLY A 1 79 ? -1.997 7.290 -21.713 1.00 19.50 755 GLY A C 1
ATOM 1226 O O . GLY A 1 79 ? -2.226 6.135 -21.428 1.00 17.86 755 GLY A O 1
ATOM 1230 N N . GLY A 1 80 ? -2.854 8.069 -22.321 1.00 18.94 756 GLY A N 1
ATOM 1231 C CA . GLY A 1 80 ? -4.118 7.554 -22.770 1.00 19.29 756 GLY A CA 1
ATOM 1232 C C . GLY A 1 80 ? -4.902 6.868 -21.674 1.00 19.84 756 GLY A C 1
ATOM 1233 O O . GLY A 1 80 ? -5.004 7.369 -20.569 1.00 19.04 756 GLY A O 1
ATOM 1237 N N . HIS A 1 81 ? -5.405 5.698 -22.015 1.00 19.48 757 HIS A N 1
ATOM 1238 C CA . HIS A 1 81 ? -6.265 4.891 -21.180 1.00 20.25 757 HIS A CA 1
ATOM 1239 C C . HIS A 1 81 ? -5.511 4.311 -20.005 1.00 17.60 757 HIS A C 1
ATOM 1240 O O . HIS A 1 81 ? -6.118 3.775 -19.171 1.00 18.20 757 HIS A O 1
ATOM 1253 N N . GLY A 1 82 ? -4.196 4.367 -19.994 1.00 12.88 758 GLY A N 1
ATOM 1254 C CA . GLY A 1 82 ? -3.421 3.868 -18.883 1.00 11.20 758 GLY A CA 1
ATOM 1255 C C . GLY A 1 82 ? -3.240 4.882 -17.753 1.00 8.24 758 GLY A C 1
ATOM 1256 O O . GLY A 1 82 ? -2.673 4.588 -16.757 1.00 7.63 758 GLY A O 1
ATOM 1260 N N . VAL A 1 83 ? -3.740 6.078 -17.987 1.00 7.72 759 VAL A N 1
ATOM 1261 C CA . VAL A 1 83 ? -3.687 7.134 -16.992 1.00 7.22 759 VAL A CA 1
ATOM 1262 C C . VAL A 1 83 ? -5.064 7.775 -16.868 1.00 7.38 759 VAL A C 1
ATOM 1263 O O . VAL A 1 83 ? -5.714 8.123 -17.846 1.00 9.54 759 VAL A O 1
ATOM 1276 N N . THR A 1 84 ? -5.494 7.951 -15.641 1.00 6.78 760 THR A N 1
ATOM 1277 C CA . THR A 1 84 ? -6.740 8.666 -15.355 1.00 7.16 760 THR A CA 1
ATOM 1278 C C . THR A 1 84 ? -6.405 10.019 -14.713 1.00 6.96 760 THR A C 1
ATOM 1279 O O . THR A 1 84 ? -5.686 10.097 -13.764 1.00 7.49 760 THR A O 1
ATOM 1290 N N . ILE A 1 85 ? -6.950 11.075 -15.269 1.00 6.73 761 ILE A N 1
ATOM 1291 C CA . ILE A 1 85 ? -6.809 12.425 -14.738 1.00 7.45 761 ILE A CA 1
ATOM 1292 C C . ILE A 1 85 ? -7.930 12.664 -13.763 1.00 7.17 761 ILE A C 1
ATOM 1293 O O . ILE A 1 85 ? -9.098 12.445 -14.099 1.00 8.14 761 ILE A O 1
ATOM 1309 N N . VAL A 1 86 ? -7.577 13.097 -12.570 1.00 6.54 762 VAL A N 1
ATOM 1310 C CA . VAL A 1 86 ? -8.560 13.388 -11.546 1.00 6.04 762 VAL A CA 1
ATOM 1311 C C . VAL A 1 86 ? -8.503 14.888 -11.237 1.00 5.70 762 VAL A C 1
ATOM 1312 O O . VAL A 1 86 ? -7.494 15.416 -10.802 1.00 6.14 762 VAL A O 1
ATOM 1325 N N . ASN A 1 87 ? -9.623 15.564 -11.482 1.00 6.08 763 ASN A N 1
ATOM 1326 C CA . ASN A 1 87 ? -9.837 16.963 -11.089 1.00 6.82 763 ASN A CA 1
ATOM 1327 C C . ASN A 1 87 ? -10.461 16.970 -9.716 1.00 6.55 763 ASN A C 1
ATOM 1328 O O . ASN A 1 87 ? -11.537 16.454 -9.517 1.00 7.57 763 ASN A O 1
ATOM 1339 N N . VAL A 1 88 ? -9.714 17.516 -8.773 1.00 6.61 764 VAL A N 1
ATOM 1340 C CA . VAL A 1 88 ? -10.046 17.515 -7.362 1.00 6.82 764 VAL A CA 1
ATOM 1341 C C . VAL A 1 88 ? -10.746 18.817 -6.988 1.00 8.79 764 VAL A C 1
ATOM 1342 O O . VAL A 1 88 ? -10.392 19.884 -7.446 1.00 10.25 764 VAL A O 1
ATOM 1355 N N . LYS A 1 89 ? -11.752 18.717 -6.153 1.00 8.94 765 LYS A N 1
ATOM 1356 C CA . LYS A 1 89 ? -12.546 19.882 -5.779 1.00 12.06 765 LYS A CA 1
ATOM 1357 C C . LYS A 1 89 ? -11.665 20.924 -5.134 1.00 17.13 765 LYS A C 1
ATOM 1358 O O . LYS A 1 89 ? -10.804 20.610 -4.354 1.00 16.97 765 LYS A O 1
ATOM 1377 N N . ARG A 1 90 ? -11.927 22.174 -5.513 1.00 22.28 766 ARG A N 1
ATOM 1378 C CA . ARG A 1 90 ? -11.214 23.330 -4.982 1.00 25.87 766 ARG A CA 1
ATOM 1379 C C . ARG A 1 90 ? -12.085 23.978 -3.921 1.00 29.68 766 ARG A C 1
ATOM 1380 O O . ARG A 1 90 ? -13.293 24.018 -4.071 1.00 31.49 766 ARG A O 1
#

Sequence (82 aa):
RFDNELQLRRGLSVEAAVEELRAAIAEARALKEETPLRVVHGKGMMGVLRRTLRRDYLKKTDKNVESFHDAEANQGGHGVTIVNVKR

InterPro domains:
  IPR000432 DNA mismatch repair protein MutS, C-terminal [PF00488] (324-503)
  IPR000432 DNA mismatch repair protein MutS, C-terminal [PS00486] (401-417)
  IPR000432 DNA mismatch repair protein MutS, C-terminal [SM00534] (320-504)
  IPR002625 Smr domain [PF01713] (690-765)
  IPR002625 Smr domain [PS50828] (690-765)
  IPR002625 Smr domain [SM00463] (687-765)
  IPR005747 Endonuclease MutS2 [MF_00092] (9-764)
  IPR005747 Endonuclease MutS2 [PIRSF005814] (7-765)
  IPR005747 Endonuclease MutS2 [TIGR01069] (10-763)
  IPR005747 Endonuclease MutS2 [cd03280] (298-491)
  IPR007696 DNA mismatch repair protein MutS, core [SM00533] (16-310)
  IPR027417 P-loop containing nucleoside triphosphate hydrolase [G3DSA:3.40.50.300] (288-588)
  IPR027417 P-loop containing nucleoside triphosphate hydrolase [SSF52540] (288-504)
  IPR036063 Smr domain superfamily [G3DSA:3.30.1370.110] (678-766)
  IPR036063 Smr domain superfamily [SSF160443] (688-764)
  IPR036187 DNA mismatch repair protein MutS, core domain superfamily [SSF48334] (27-283)
  IPR045076 DNA mismatch repair MutS [PTHR48466] (308-668)
  IPR046893 MutS2 and Smr-associated SH3 domain [PF20297] (624-663)

Organism: Deinococcus radiodurans (strain ATCC 13939 / DSM 20539 / JCM 16871 / CCUG 27074 / LMG 4051 / 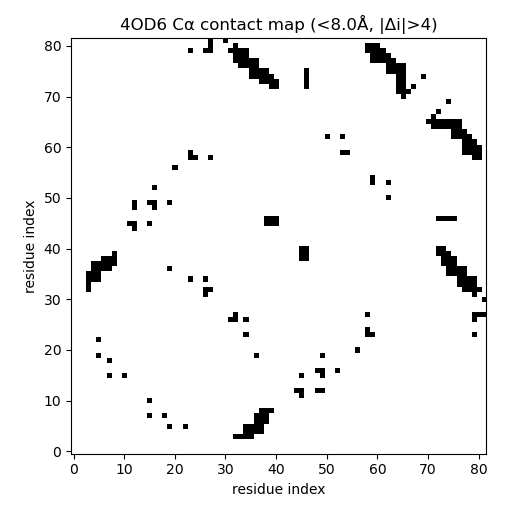NBRC 15346 / NCIMB 9279 / VKM B-1422 / R1) (NCBI:txid243230)

Foldseek 3Di:
DDPQEAECEPHDLVVLLVSVLVSLVVCLVVVHDKHKYQHAPPVCPNLVSNQVSQVPRPFFPDKDADDPVPRGSRIMITGTDD

CATH classification: 3.30.1370.110

Solvent-accessible surface area: 5187 Å² total; per-residue (Å²): 278,86,132,58,67,38,98,1,151,85,68,69,52,151,32,0,34,113,75,0,129,59,19,0,48,105,2,86,77,107,177,67,72,69,8,22,0,12,6,19,131,78,165,11,77,23,55,130,41,0,38,82,35,3,142,110,11,142,10,17,120,50,59,92,43,9,122,99,118,69,36,11,97,6,7,0,23,0,42,5,82,126